Protein AF-A0AB39U7H3-F1 (afdb_monomer_lite)

Foldseek 3Di:
DDDDDQDPLNVLCVVQVHDSVLVVLLCVVVNDDHSVVLVVVVVPDPDPGSHRVSVVVNDDPVPDPDDPPPPPVPDDDD

Sequence (78 aa):
MTKRRITQVALKARILKVDAELLIAAEGVFGARSAEDWTEAWGATTYPTMTAYLEAALMPPSGVIGMHENNNKEKGNE

Organism: NCBI:txid3059038

Radius of gyration: 18.02 Å; chains: 1; bounding box: 39×61×22 Å

Structure (mmCIF, N/CA/C/O backbone):
data_AF-A0AB39U7H3-F1
#
_entry.id   AF-A0AB39U7H3-F1
#
loop_
_atom_site.group_PDB
_atom_site.id
_atom_site.type_symbol
_atom_site.label_atom_id
_atom_site.label_alt_id
_atom_site.label_comp_id
_atom_site.label_asym_id
_atom_site.label_entity_id
_atom_site.label_seq_id
_atom_site.pdbx_PDB_ins_code
_atom_site.Cartn_x
_atom_site.Cartn_y
_atom_site.Cartn_z
_atom_site.occupancy
_atom_site.B_iso_or_equiv
_atom_site.auth_seq_id
_atom_site.auth_comp_id
_atom_site.auth_asym_id
_atom_site.auth_atom_id
_atom_site.pdbx_PDB_model_num
ATOM 1 N N . MET A 1 1 ? -28.880 10.443 3.928 1.00 44.69 1 MET A N 1
ATOM 2 C CA . MET A 1 1 ? -27.521 10.223 3.377 1.00 44.69 1 MET A CA 1
ATOM 3 C C . MET A 1 1 ? -26.567 9.916 4.520 1.00 44.69 1 MET A C 1
ATOM 5 O O . MET A 1 1 ? -26.250 10.810 5.294 1.00 44.69 1 MET A O 1
ATOM 9 N N . THR A 1 2 ? -26.140 8.664 4.669 1.00 51.56 2 THR A N 1
ATOM 10 C CA . THR A 1 2 ? -25.190 8.270 5.718 1.00 51.56 2 THR A CA 1
ATOM 11 C C . THR A 1 2 ? -23.785 8.695 5.296 1.00 51.56 2 THR A C 1
ATOM 13 O O . THR A 1 2 ? -23.201 8.100 4.393 1.00 51.56 2 THR A O 1
ATOM 16 N N . LYS A 1 3 ? -23.239 9.750 5.911 1.00 57.97 3 LYS A N 1
ATOM 17 C CA . LYS A 1 3 ? -21.835 10.136 5.712 1.00 57.97 3 LYS A CA 1
ATOM 18 C C . LYS A 1 3 ? -20.953 9.095 6.407 1.00 57.97 3 LYS A C 1
ATOM 20 O O . LYS A 1 3 ? -20.801 9.131 7.625 1.00 57.97 3 LYS A O 1
ATOM 25 N N . ARG A 1 4 ? -20.388 8.146 5.655 1.00 65.69 4 ARG A N 1
ATOM 26 C CA . ARG A 1 4 ? -19.323 7.271 6.172 1.00 65.69 4 ARG A CA 1
ATOM 27 C C . ARG A 1 4 ? -18.075 8.126 6.396 1.00 65.69 4 ARG A C 1
ATOM 29 O O . ARG A 1 4 ? -17.618 8.783 5.464 1.00 65.69 4 ARG A O 1
ATOM 36 N N . ARG A 1 5 ? -17.521 8.121 7.613 1.00 70.12 5 ARG A N 1
ATOM 37 C CA . ARG A 1 5 ? -16.166 8.646 7.840 1.00 70.12 5 ARG A CA 1
ATOM 38 C C . ARG A 1 5 ? -15.195 7.740 7.095 1.00 70.12 5 ARG A C 1
ATOM 40 O O . ARG A 1 5 ? -15.173 6.539 7.344 1.00 70.12 5 ARG A O 1
ATOM 47 N N . ILE A 1 6 ? -14.429 8.313 6.176 1.00 77.19 6 ILE A N 1
ATOM 48 C CA . ILE A 1 6 ? -13.348 7.601 5.500 1.00 77.19 6 ILE A CA 1
ATOM 49 C C . ILE A 1 6 ? -12.078 7.851 6.310 1.00 77.19 6 ILE A C 1
ATOM 51 O O . ILE A 1 6 ? -11.760 8.997 6.621 1.00 77.19 6 ILE A O 1
ATOM 55 N N . THR A 1 7 ? -11.391 6.780 6.699 1.00 87.31 7 THR A N 1
ATOM 56 C CA . THR A 1 7 ? -10.108 6.869 7.406 1.00 87.31 7 THR A CA 1
ATOM 57 C C . THR A 1 7 ? -8.974 7.116 6.411 1.00 87.31 7 THR A C 1
ATOM 59 O O . THR A 1 7 ? -9.089 6.785 5.229 1.00 87.31 7 THR A O 1
ATOM 62 N N . GLN A 1 8 ? -7.856 7.674 6.880 1.00 88.56 8 GLN A N 1
ATOM 63 C CA . GLN A 1 8 ? -6.667 7.902 6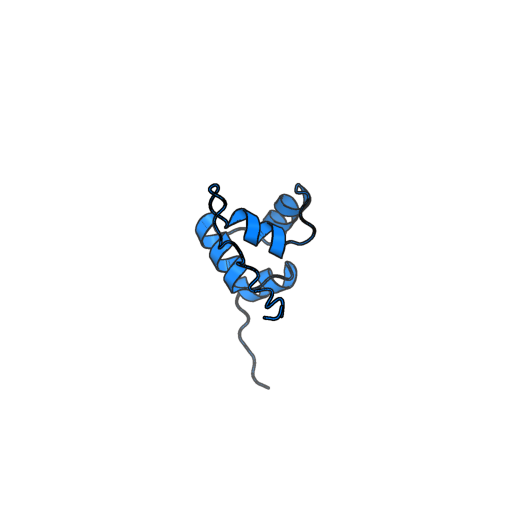.050 1.00 88.56 8 GLN A CA 1
ATOM 64 C C . GLN A 1 8 ? -6.157 6.601 5.406 1.00 88.56 8 GLN A C 1
ATOM 66 O O . GLN A 1 8 ? -5.849 6.586 4.217 1.00 88.56 8 GLN A O 1
ATOM 71 N N . VAL A 1 9 ? -6.180 5.492 6.154 1.00 88.88 9 VAL A N 1
ATOM 72 C CA . VAL A 1 9 ? -5.888 4.143 5.642 1.00 88.88 9 VAL A CA 1
ATOM 73 C C . VAL A 1 9 ? -6.828 3.744 4.505 1.00 88.88 9 VAL A C 1
ATOM 75 O O . VAL A 1 9 ? -6.361 3.278 3.473 1.00 88.88 9 VAL A O 1
ATOM 78 N N . ALA A 1 10 ? -8.140 3.961 4.639 1.00 90.56 10 ALA A N 1
ATOM 79 C CA . ALA A 1 10 ? -9.098 3.569 3.605 1.00 90.56 10 ALA A CA 1
ATOM 80 C C . ALA A 1 10 ? -8.932 4.389 2.312 1.00 90.56 10 ALA A C 1
ATOM 82 O O . ALA A 1 10 ? -9.082 3.859 1.211 1.00 90.56 10 ALA A O 1
ATOM 83 N N . LEU A 1 11 ? -8.593 5.677 2.432 1.00 93.12 11 LEU A N 1
ATOM 84 C CA . LEU A 1 11 ? -8.236 6.526 1.289 1.00 93.12 11 LEU A CA 1
ATOM 85 C C . LEU A 1 11 ? -6.975 6.020 0.594 1.00 93.12 11 LEU A C 1
ATOM 87 O O . LEU A 1 11 ? -6.962 5.864 -0.626 1.00 93.12 11 LEU A O 1
ATOM 91 N N . LYS A 1 12 ? -5.939 5.727 1.375 1.00 93.88 12 LYS A N 1
ATOM 92 C CA . LYS A 1 12 ? -4.659 5.250 0.865 1.00 93.88 12 LYS A CA 1
ATOM 93 C C . LYS A 1 12 ? -4.780 3.884 0.186 1.00 93.88 12 LYS A C 1
ATOM 95 O O . LYS A 1 12 ? -4.309 3.722 -0.935 1.00 93.88 12 LYS A O 1
ATOM 100 N N . ALA A 1 13 ? -5.484 2.945 0.811 1.00 93.56 13 ALA A N 1
ATOM 101 C CA . ALA A 1 13 ? -5.774 1.629 0.251 1.00 93.56 13 ALA A CA 1
ATOM 102 C C . ALA A 1 13 ? -6.488 1.742 -1.105 1.00 93.56 13 ALA A C 1
ATOM 104 O O . ALA A 1 13 ? -6.112 1.087 -2.074 1.00 93.56 13 ALA A O 1
ATOM 105 N N . ARG A 1 14 ? -7.447 2.672 -1.220 1.00 93.81 14 ARG A N 1
ATOM 106 C CA . ARG A 1 14 ? -8.141 2.949 -2.483 1.00 93.81 1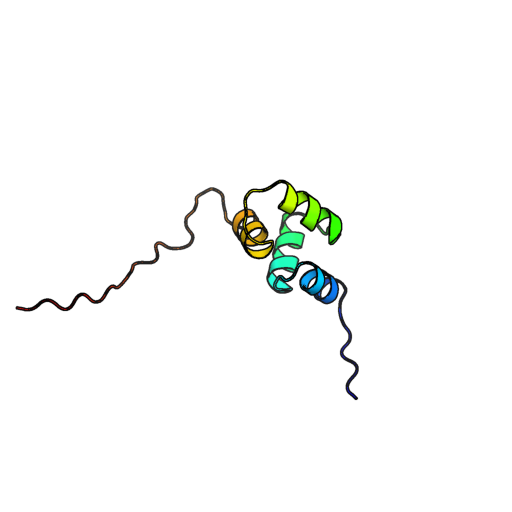4 ARG A CA 1
ATOM 107 C C . ARG A 1 14 ? -7.222 3.521 -3.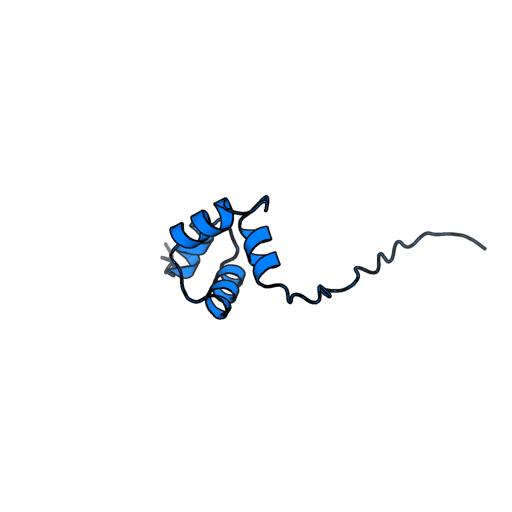566 1.00 93.81 14 ARG A C 1
ATOM 109 O O . ARG A 1 14 ? -7.370 3.131 -4.721 1.00 93.81 14 ARG A O 1
ATOM 116 N N . ILE A 1 15 ? -6.310 4.434 -3.220 1.00 94.50 15 ILE A N 1
ATOM 117 C CA . ILE A 1 15 ? -5.320 4.995 -4.163 1.00 94.50 15 ILE A CA 1
ATOM 118 C C . ILE A 1 15 ? -4.425 3.879 -4.707 1.00 94.50 15 ILE A C 1
ATOM 120 O O . ILE A 1 15 ? -4.227 3.773 -5.914 1.00 94.50 15 ILE A O 1
ATOM 124 N N . LEU A 1 16 ? -3.952 3.016 -3.809 1.00 94.25 16 LEU A N 1
ATOM 125 C CA . LEU A 1 16 ? -3.070 1.892 -4.117 1.00 94.25 16 LEU A CA 1
ATOM 126 C C . LEU A 1 16 ? -3.801 0.692 -4.745 1.00 94.25 16 LEU A C 1
ATOM 128 O O . LEU A 1 16 ? -3.148 -0.238 -5.207 1.00 94.25 16 LEU A O 1
ATOM 132 N N . LYS A 1 17 ? -5.142 0.720 -4.786 1.00 95.25 17 LYS A N 1
ATOM 133 C CA . LYS A 1 17 ? -6.015 -0.387 -5.217 1.00 95.25 17 LYS A CA 1
ATOM 134 C C . LYS A 1 17 ? -5.725 -1.701 -4.475 1.00 95.25 17 LYS A C 1
ATOM 136 O O . LYS A 1 17 ? -5.713 -2.764 -5.087 1.00 95.25 17 LYS A O 1
ATOM 141 N N . VAL A 1 18 ? -5.517 -1.611 -3.163 1.00 94.25 18 VAL A N 1
ATOM 142 C CA . VAL A 1 18 ? -5.281 -2.755 -2.268 1.00 94.25 18 VAL A CA 1
ATOM 143 C C . VAL A 1 18 ? -6.317 -2.798 -1.150 1.00 94.25 18 VAL A C 1
ATOM 145 O O . VAL A 1 18 ? -6.989 -1.800 -0.871 1.00 94.25 18 VAL A O 1
ATOM 148 N N . ASP A 1 19 ? -6.414 -3.937 -0.473 1.00 93.50 19 ASP A N 1
ATOM 149 C CA . ASP A 1 19 ? -7.203 -4.067 0.745 1.00 93.50 19 ASP A CA 1
ATOM 150 C C . ASP A 1 19 ? -6.625 -3.224 1.886 1.00 93.50 19 ASP A C 1
ATOM 152 O O . ASP A 1 19 ? -5.415 -3.163 2.115 1.00 93.50 19 ASP A O 1
ATOM 156 N N . ALA A 1 20 ? -7.512 -2.566 2.635 1.00 92.56 20 ALA A N 1
ATOM 157 C CA . ALA A 1 20 ? -7.110 -1.715 3.751 1.00 92.56 20 ALA A CA 1
ATOM 158 C C . ALA A 1 20 ? -6.419 -2.511 4.866 1.00 92.56 20 ALA A C 1
ATOM 160 O O . ALA A 1 20 ? -5.495 -1.999 5.487 1.00 92.56 20 ALA A O 1
ATOM 161 N N . GLU A 1 21 ? -6.832 -3.758 5.094 1.00 92.31 21 GLU A N 1
ATOM 162 C CA . GLU A 1 21 ? -6.209 -4.644 6.082 1.00 92.31 21 GLU A CA 1
ATOM 163 C C . GLU A 1 21 ? -4.792 -5.048 5.672 1.00 92.31 21 GLU A C 1
ATOM 165 O O . GLU A 1 21 ? -3.880 -4.996 6.496 1.00 92.31 21 GLU A O 1
ATOM 170 N N . LEU A 1 22 ? -4.582 -5.352 4.387 1.00 91.38 22 LEU A N 1
ATOM 171 C CA . LEU A 1 22 ? -3.256 -5.638 3.842 1.00 91.38 22 LEU A CA 1
ATOM 172 C C . LEU A 1 22 ? -2.327 -4.429 3.998 1.00 91.38 22 LEU A C 1
ATOM 174 O O . LEU A 1 22 ? -1.179 -4.569 4.417 1.00 91.38 22 LEU A O 1
ATOM 178 N N . LEU A 1 23 ? -2.841 -3.228 3.721 1.00 93.19 23 LEU A N 1
ATOM 179 C CA . LEU A 1 23 ? -2.089 -1.993 3.914 1.00 93.19 23 LEU A CA 1
ATOM 180 C C . LEU A 1 23 ? -1.749 -1.747 5.392 1.00 93.19 23 LEU A C 1
ATOM 182 O O . LEU A 1 23 ? -0.620 -1.369 5.687 1.00 93.19 23 LEU A O 1
ATOM 186 N N . ILE A 1 24 ? -2.684 -1.983 6.319 1.00 92.56 24 ILE A N 1
ATOM 187 C CA . ILE A 1 24 ? -2.425 -1.874 7.766 1.00 92.56 24 ILE A CA 1
ATOM 188 C C . ILE A 1 24 ? -1.329 -2.856 8.190 1.00 92.56 24 ILE A C 1
ATOM 190 O O . ILE A 1 24 ? -0.424 -2.472 8.928 1.00 92.56 24 ILE A O 1
ATOM 194 N N . ALA A 1 25 ? -1.386 -4.106 7.723 1.00 91.56 25 ALA A N 1
ATOM 195 C CA . ALA A 1 25 ? -0.373 -5.112 8.034 1.00 91.56 25 ALA A CA 1
ATOM 196 C C . ALA A 1 25 ? 1.009 -4.692 7.511 1.00 91.56 25 ALA A C 1
ATOM 198 O O . ALA A 1 25 ? 1.988 -4.719 8.258 1.00 91.56 25 ALA A O 1
ATOM 199 N N . ALA A 1 26 ? 1.076 -4.224 6.262 1.00 89.88 26 ALA A N 1
ATOM 200 C CA . ALA A 1 26 ? 2.299 -3.698 5.667 1.00 89.88 26 ALA A CA 1
ATOM 201 C C . ALA A 1 26 ? 2.858 -2.508 6.459 1.00 89.88 26 ALA A C 1
ATOM 203 O O . ALA A 1 26 ? 4.047 -2.479 6.763 1.00 89.88 26 ALA A O 1
ATOM 204 N N . GLU A 1 27 ? 2.020 -1.553 6.860 1.00 90.44 27 GLU A N 1
ATOM 205 C CA . GLU A 1 27 ? 2.461 -0.423 7.688 1.00 90.44 27 GLU A CA 1
ATOM 206 C C . GLU A 1 27 ? 2.860 -0.835 9.112 1.00 90.44 27 GLU A C 1
ATOM 208 O O . GLU A 1 27 ? 3.716 -0.192 9.717 1.00 90.44 27 GLU A O 1
ATOM 213 N N . GLY A 1 28 ? 2.301 -1.926 9.639 1.00 90.19 28 GLY A N 1
ATOM 214 C CA . GLY A 1 28 ? 2.732 -2.522 10.903 1.00 90.19 28 GLY A CA 1
ATOM 215 C C . GLY A 1 28 ? 4.142 -3.117 10.840 1.00 90.19 28 GLY A C 1
ATOM 216 O O . GLY A 1 28 ? 4.873 -3.047 11.826 1.00 90.19 28 GLY A O 1
ATOM 217 N N . VAL A 1 29 ? 4.542 -3.664 9.686 1.00 86.88 29 VAL A N 1
ATOM 218 C CA . VAL A 1 29 ? 5.871 -4.268 9.473 1.00 86.88 29 VAL A CA 1
ATOM 219 C C . VAL A 1 29 ? 6.907 -3.234 9.027 1.00 86.88 29 VAL A C 1
ATOM 221 O O . VAL A 1 29 ? 8.021 -3.201 9.546 1.00 86.88 29 VAL A O 1
ATOM 224 N N . PHE A 1 30 ? 6.549 -2.378 8.071 1.00 85.75 30 PHE A N 1
ATOM 225 C CA . PHE A 1 30 ? 7.472 -1.463 7.390 1.00 85.75 30 PHE A CA 1
ATOM 226 C C . PHE A 1 30 ? 7.390 -0.011 7.880 1.00 85.75 30 PHE A C 1
ATOM 228 O O . PHE A 1 30 ? 8.103 0.853 7.356 1.00 85.75 30 PHE A O 1
ATOM 235 N N . GLY A 1 31 ? 6.530 0.258 8.866 1.00 88.19 31 GLY A N 1
ATOM 236 C CA . GLY A 1 31 ? 6.181 1.600 9.322 1.00 88.19 31 GLY A CA 1
ATOM 237 C C . GLY A 1 31 ? 5.139 2.274 8.426 1.00 88.19 31 GLY A C 1
ATOM 238 O O . GLY A 1 31 ? 4.937 1.903 7.268 1.00 88.19 31 GLY A O 1
ATOM 239 N N . ALA A 1 32 ? 4.475 3.296 8.966 1.00 88.75 32 ALA A N 1
ATOM 240 C CA . ALA A 1 32 ? 3.555 4.119 8.191 1.00 88.75 32 ALA A CA 1
ATOM 241 C C . ALA A 1 32 ? 4.306 4.841 7.063 1.00 88.75 32 ALA A C 1
ATOM 243 O O . ALA A 1 32 ? 5.373 5.418 7.281 1.00 88.75 32 ALA A O 1
ATOM 244 N N . ARG A 1 33 ? 3.734 4.825 5.858 1.00 89.12 33 ARG A N 1
ATOM 245 C CA . ARG A 1 33 ? 4.319 5.459 4.661 1.00 89.12 33 ARG A CA 1
ATOM 246 C C . ARG A 1 33 ? 3.304 6.379 3.987 1.00 89.12 33 ARG A C 1
ATOM 248 O O . ARG A 1 33 ? 2.129 6.379 4.358 1.00 89.12 33 ARG A O 1
ATOM 255 N N . SER A 1 34 ? 3.679 7.142 2.971 1.00 92.81 34 SER A N 1
ATOM 256 C CA . SER A 1 34 ? 2.697 7.771 2.073 1.00 92.81 34 SER A CA 1
ATOM 257 C C . SER A 1 34 ? 2.210 6.775 1.003 1.00 92.81 34 SER A C 1
ATOM 259 O O . SER A 1 34 ? 2.644 5.622 0.958 1.00 92.81 34 SER A O 1
ATOM 261 N N . ALA A 1 35 ? 1.230 7.163 0.180 1.00 91.56 35 ALA A N 1
ATOM 262 C CA . ALA A 1 35 ? 0.845 6.368 -0.994 1.00 91.56 35 ALA A CA 1
ATOM 263 C C . ALA A 1 35 ? 1.925 6.424 -2.091 1.00 91.56 35 ALA A C 1
ATOM 265 O O . ALA A 1 35 ? 2.139 5.444 -2.804 1.00 91.56 35 ALA A O 1
ATOM 266 N N . GLU A 1 36 ? 2.612 7.560 -2.203 1.00 94.19 36 GLU A N 1
ATOM 267 C CA . GLU A 1 36 ? 3.689 7.788 -3.168 1.00 94.19 36 GLU A CA 1
ATOM 268 C C . GLU A 1 36 ? 4.884 6.886 -2.861 1.00 94.19 36 GLU A C 1
ATOM 270 O O . GLU A 1 36 ? 5.332 6.178 -3.756 1.00 94.19 36 GLU A O 1
ATOM 275 N N . ASP A 1 37 ? 5.290 6.783 -1.590 1.00 92.88 37 ASP A N 1
ATOM 276 C CA . ASP A 1 37 ? 6.387 5.897 -1.163 1.00 92.88 37 ASP A CA 1
ATOM 277 C C . ASP A 1 37 ? 6.125 4.429 -1.526 1.00 92.88 37 ASP A C 1
ATOM 279 O O . ASP A 1 37 ? 7.022 3.712 -1.962 1.00 92.88 37 ASP A O 1
ATOM 283 N N . TRP A 1 38 ? 4.885 3.953 -1.348 1.00 92.19 38 TRP A N 1
ATOM 284 C CA . TRP A 1 38 ? 4.523 2.593 -1.752 1.00 92.19 38 TRP A CA 1
ATOM 285 C C . TRP A 1 38 ? 4.571 2.423 -3.264 1.00 92.19 38 TRP A C 1
ATOM 287 O O . TRP A 1 38 ? 5.021 1.389 -3.745 1.00 92.19 38 TRP A O 1
ATOM 297 N N . THR A 1 39 ? 4.105 3.426 -4.007 1.00 92.31 39 THR A N 1
ATOM 298 C CA . THR A 1 39 ? 4.083 3.393 -5.473 1.00 92.31 39 THR A CA 1
ATOM 299 C C . THR A 1 39 ? 5.491 3.413 -6.048 1.00 92.31 39 THR A C 1
ATOM 301 O O . THR A 1 39 ? 5.768 2.654 -6.970 1.00 92.31 39 THR A O 1
ATOM 304 N N . GLU A 1 40 ? 6.388 4.221 -5.485 1.00 93.44 40 GLU A N 1
ATOM 305 C CA . GLU A 1 40 ? 7.802 4.251 -5.857 1.00 93.44 40 GLU A CA 1
ATOM 306 C C . GLU A 1 40 ? 8.480 2.912 -5.547 1.00 93.44 40 GLU A C 1
ATOM 308 O O . GLU A 1 40 ? 9.092 2.310 -6.430 1.00 93.44 40 GLU A O 1
ATOM 313 N N . ALA A 1 41 ? 8.302 2.399 -4.324 1.00 87.75 41 ALA A N 1
ATOM 314 C CA . ALA A 1 41 ? 8.886 1.125 -3.916 1.00 87.75 41 ALA A CA 1
ATOM 315 C C . ALA A 1 41 ? 8.384 -0.040 -4.782 1.00 87.75 41 ALA A C 1
ATOM 317 O O . ALA A 1 41 ? 9.185 -0.864 -5.217 1.00 87.75 41 ALA A O 1
ATOM 318 N N . TRP A 1 42 ? 7.082 -0.083 -5.081 1.00 87.69 42 TRP A N 1
ATOM 319 C CA . TRP A 1 42 ? 6.502 -1.060 -6.001 1.00 87.69 42 TRP A CA 1
ATOM 320 C C . TRP A 1 42 ? 7.005 -0.875 -7.438 1.00 87.69 42 TRP A C 1
ATOM 322 O O . TRP A 1 42 ? 7.336 -1.866 -8.087 1.00 87.69 42 TRP A O 1
ATOM 332 N N . GLY A 1 43 ? 7.116 0.365 -7.926 1.00 88.12 43 GLY A N 1
ATOM 333 C CA . GLY A 1 43 ? 7.606 0.688 -9.270 1.00 88.12 43 GLY A CA 1
ATOM 334 C C . GLY A 1 43 ? 9.060 0.273 -9.520 1.00 88.12 43 GLY A C 1
ATOM 335 O O . GLY A 1 43 ? 9.454 0.086 -10.668 1.00 88.12 43 GLY A O 1
ATOM 336 N N . ALA A 1 44 ? 9.838 0.069 -8.456 1.00 89.25 44 ALA A N 1
ATOM 337 C CA . ALA A 1 44 ? 11.180 -0.506 -8.508 1.00 89.25 44 ALA A CA 1
ATOM 338 C C . ALA A 1 44 ? 11.199 -2.051 -8.522 1.00 89.25 44 ALA A C 1
ATOM 340 O O . ALA A 1 44 ? 12.271 -2.655 -8.586 1.00 89.25 44 ALA A O 1
ATOM 341 N N . THR A 1 45 ? 10.037 -2.708 -8.447 1.00 88.06 45 THR A N 1
ATOM 342 C CA . THR A 1 45 ? 9.909 -4.174 -8.438 1.00 88.06 45 THR A CA 1
ATOM 343 C C . THR A 1 45 ? 9.333 -4.725 -9.742 1.00 88.06 45 THR A C 1
ATOM 345 O O . THR A 1 45 ? 8.818 -3.994 -10.581 1.00 88.06 45 THR A O 1
ATOM 348 N N . THR A 1 46 ? 9.384 -6.048 -9.903 1.00 89.12 46 THR A N 1
ATOM 349 C CA . THR A 1 46 ? 8.801 -6.769 -11.047 1.00 89.12 46 THR A CA 1
ATOM 350 C C . THR A 1 46 ? 7.373 -7.266 -10.795 1.00 89.12 46 THR A C 1
ATOM 352 O O . THR A 1 46 ? 6.813 -7.966 -11.640 1.00 89.12 46 THR A O 1
ATOM 355 N N . TYR A 1 47 ? 6.770 -6.946 -9.643 1.00 85.88 47 TYR A N 1
ATOM 356 C CA . TYR A 1 47 ? 5.444 -7.452 -9.298 1.00 85.88 47 TYR A CA 1
ATOM 357 C C . TYR A 1 47 ? 4.354 -6.811 -10.163 1.00 85.88 47 TYR A C 1
ATOM 359 O O . TYR A 1 47 ? 4.330 -5.590 -10.325 1.00 85.88 47 TYR A O 1
ATOM 367 N N . PRO A 1 48 ? 3.384 -7.600 -10.655 1.00 88.62 48 PRO A N 1
ATOM 368 C CA . PRO A 1 48 ? 2.36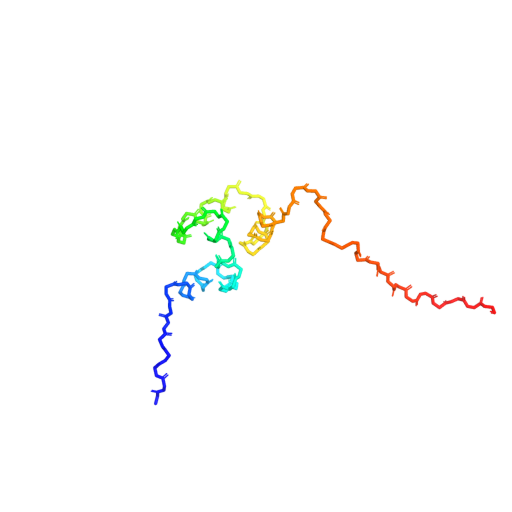2 -7.107 -11.575 1.00 88.62 48 PRO A CA 1
ATOM 369 C C . PRO A 1 48 ? 1.348 -6.163 -10.912 1.00 88.62 48 PRO A C 1
ATOM 371 O O . PRO A 1 48 ? 0.671 -5.408 -11.606 1.00 88.62 48 PRO A O 1
ATOM 374 N N . THR A 1 49 ? 1.207 -6.209 -9.582 1.00 92.38 49 THR A N 1
ATOM 375 C CA . THR A 1 49 ? 0.283 -5.359 -8.819 1.00 92.38 49 THR A CA 1
ATOM 376 C C . THR A 1 49 ? 0.873 -4.974 -7.465 1.00 92.38 49 THR A C 1
ATOM 378 O O . THR A 1 49 ? 1.707 -5.697 -6.916 1.00 92.38 49 THR A O 1
ATOM 381 N N . MET A 1 50 ? 0.382 -3.867 -6.899 1.00 92.19 50 MET A N 1
ATOM 382 C CA . MET A 1 50 ? 0.710 -3.453 -5.532 1.00 92.19 50 MET A CA 1
ATOM 383 C C . MET A 1 50 ? 0.324 -4.524 -4.505 1.00 92.19 50 MET A C 1
ATOM 385 O O . MET A 1 50 ? 1.080 -4.765 -3.573 1.00 92.19 50 MET A O 1
ATOM 389 N N . THR A 1 51 ? -0.817 -5.199 -4.687 1.00 92.12 51 THR A N 1
ATOM 390 C CA . THR A 1 51 ? -1.242 -6.304 -3.815 1.00 92.12 51 THR A CA 1
ATOM 391 C C . THR A 1 51 ? -0.191 -7.408 -3.788 1.00 92.12 51 THR A C 1
ATOM 393 O O . THR A 1 51 ? 0.299 -7.731 -2.715 1.00 92.12 51 THR A O 1
ATOM 396 N N . ALA A 1 52 ? 0.240 -7.895 -4.958 1.00 90.00 52 ALA A N 1
ATOM 397 C CA . ALA A 1 52 ? 1.249 -8.953 -5.047 1.00 90.00 52 ALA A CA 1
ATOM 398 C C . ALA A 1 52 ? 2.588 -8.534 -4.420 1.00 90.00 52 ALA A C 1
ATOM 400 O O . ALA A 1 52 ? 3.254 -9.339 -3.774 1.00 90.00 52 ALA A O 1
ATOM 401 N N . TYR A 1 53 ? 2.967 -7.264 -4.581 1.00 91.94 53 TYR A N 1
ATOM 402 C CA . TYR A 1 53 ? 4.152 -6.710 -3.936 1.00 91.94 53 TYR A CA 1
ATOM 403 C C . TYR A 1 53 ? 4.034 -6.694 -2.406 1.00 91.94 53 TYR A C 1
ATOM 405 O O . TYR A 1 53 ? 4.945 -7.163 -1.727 1.00 91.94 53 TYR A O 1
ATOM 413 N N . LEU A 1 54 ? 2.923 -6.189 -1.858 1.00 90.38 54 LEU A N 1
ATOM 414 C CA . LEU A 1 54 ? 2.706 -6.126 -0.410 1.00 90.38 54 LEU A CA 1
ATOM 415 C C . LEU A 1 54 ? 2.571 -7.518 0.209 1.00 90.38 54 LEU A C 1
ATOM 417 O O . LEU A 1 54 ? 3.148 -7.766 1.263 1.00 90.38 54 LEU A O 1
ATOM 421 N N . GLU A 1 55 ? 1.851 -8.428 -0.445 1.00 90.00 55 GLU A N 1
ATOM 422 C CA . GLU A 1 55 ? 1.736 -9.821 -0.012 1.00 90.00 55 GLU A CA 1
ATOM 423 C C . GLU A 1 55 ? 3.113 -10.473 0.054 1.00 90.00 55 GLU A C 1
ATOM 425 O O . GLU A 1 55 ? 3.493 -10.972 1.110 1.00 90.00 55 GLU A O 1
ATOM 430 N N . ALA A 1 56 ? 3.902 -10.393 -1.021 1.00 86.00 56 ALA A N 1
ATOM 431 C CA . ALA A 1 56 ? 5.240 -10.975 -1.051 1.00 86.00 56 ALA A CA 1
ATOM 432 C C . ALA A 1 56 ? 6.194 -10.329 -0.034 1.00 86.00 56 ALA A C 1
ATOM 434 O O . ALA A 1 56 ? 7.005 -11.026 0.570 1.00 86.00 56 ALA A O 1
ATOM 435 N N . ALA A 1 57 ? 6.084 -9.017 0.194 1.00 84.00 57 ALA A N 1
ATOM 436 C CA . ALA A 1 57 ? 6.865 -8.319 1.212 1.00 84.00 57 ALA A CA 1
ATOM 437 C C . ALA A 1 57 ? 6.501 -8.764 2.640 1.00 84.00 57 ALA A C 1
ATOM 439 O O . ALA A 1 57 ? 7.358 -8.769 3.521 1.00 84.00 57 ALA A O 1
ATOM 440 N N . LEU A 1 58 ? 5.243 -9.146 2.872 1.00 87.12 58 LEU A N 1
ATOM 441 C CA . LEU A 1 58 ? 4.754 -9.653 4.156 1.00 87.12 58 LEU A CA 1
ATOM 442 C C . LEU A 1 58 ? 5.026 -11.152 4.368 1.00 87.12 58 LEU A C 1
ATOM 444 O O . LEU A 1 58 ? 4.904 -11.633 5.497 1.00 87.12 58 LEU A O 1
ATOM 448 N N . MET A 1 59 ? 5.397 -11.899 3.324 1.00 82.06 59 MET A N 1
ATOM 449 C CA . MET A 1 59 ? 5.743 -13.315 3.453 1.00 82.06 59 MET A CA 1
ATOM 450 C C . MET A 1 59 ? 7.086 -13.496 4.183 1.00 82.06 59 MET A C 1
ATOM 452 O O . MET A 1 59 ? 8.063 -12.814 3.868 1.00 82.06 59 MET A O 1
ATOM 456 N N . PRO A 1 60 ? 7.197 -14.456 5.120 1.00 66.75 60 PRO A N 1
ATOM 457 C CA . PRO A 1 60 ? 8.481 -14.795 5.718 1.00 66.75 60 PRO A CA 1
ATOM 458 C C . PRO A 1 60 ? 9.435 -15.397 4.665 1.00 66.75 60 PRO A C 1
ATOM 460 O O . PRO A 1 60 ? 9.000 -16.165 3.801 1.00 66.75 60 PRO A O 1
ATOM 463 N N . PRO A 1 61 ? 10.753 -15.131 4.761 1.00 60.28 61 PRO A N 1
ATOM 464 C CA . PRO A 1 61 ? 11.750 -15.548 3.766 1.00 60.28 61 PRO A CA 1
ATOM 465 C C . PRO A 1 61 ? 11.891 -17.073 3.611 1.00 60.28 61 PRO A C 1
ATOM 467 O O . PRO A 1 61 ? 12.477 -17.540 2.641 1.00 60.28 61 PRO A O 1
ATOM 470 N N . SER A 1 62 ? 11.347 -17.863 4.539 1.00 56.16 62 SER A N 1
ATOM 471 C CA . SER A 1 62 ? 11.340 -19.328 4.498 1.00 56.16 62 SER A CA 1
ATOM 472 C C . SER A 1 62 ? 10.202 -19.940 3.666 1.00 56.16 62 SER A C 1
ATOM 474 O O . SER A 1 62 ? 10.112 -21.163 3.599 1.00 56.16 62 SER A O 1
ATOM 476 N N . GLY A 1 63 ? 9.363 -19.137 2.999 1.00 46.66 63 GLY A N 1
ATOM 477 C CA . GLY A 1 63 ? 8.586 -19.592 1.836 1.00 46.66 63 GLY A CA 1
ATOM 478 C C . GLY A 1 63 ? 7.541 -20.690 2.076 1.00 46.66 63 GLY A C 1
ATOM 479 O O . GLY A 1 63 ? 7.067 -21.280 1.110 1.00 46.66 63 GLY A O 1
ATOM 480 N N . VAL A 1 64 ? 7.143 -20.971 3.320 1.00 42.22 64 VAL A N 1
ATOM 481 C CA . VAL A 1 64 ? 6.029 -21.889 3.599 1.00 42.22 64 VAL A CA 1
ATOM 482 C C . VAL A 1 64 ? 4.788 -21.079 3.957 1.00 42.22 64 VAL A C 1
ATOM 484 O O . VAL A 1 64 ? 4.489 -20.845 5.125 1.00 42.22 64 VAL A O 1
ATOM 487 N N . ILE A 1 65 ? 4.041 -20.677 2.933 1.00 46.91 65 ILE A N 1
ATOM 488 C CA . ILE A 1 65 ? 2.593 -20.489 3.047 1.00 46.91 65 ILE A CA 1
ATOM 489 C C . ILE A 1 65 ? 2.001 -21.694 2.334 1.00 46.91 65 ILE A C 1
ATOM 491 O O . ILE A 1 65 ? 1.949 -21.685 1.116 1.00 46.91 65 ILE A O 1
ATOM 495 N N . GLY A 1 66 ? 1.700 -22.745 3.110 1.00 39.28 66 GLY A N 1
ATOM 496 C CA . GLY A 1 66 ? 1.007 -23.979 2.722 1.00 39.28 66 GLY A CA 1
ATOM 497 C C . GLY A 1 66 ? 1.289 -24.511 1.315 1.00 39.28 66 GLY A C 1
ATOM 498 O O . GLY A 1 66 ? 0.814 -23.952 0.333 1.00 39.28 66 GLY A O 1
ATOM 499 N N . MET A 1 67 ? 1.941 -25.675 1.209 1.00 37.50 67 MET A N 1
ATOM 500 C CA . MET A 1 67 ? 1.749 -26.513 0.024 1.00 37.50 67 MET A CA 1
ATOM 501 C C . MET A 1 67 ? 0.242 -26.599 -0.226 1.00 37.50 67 MET A C 1
ATOM 503 O O . MET A 1 67 ? -0.492 -27.138 0.603 1.00 37.50 67 MET A O 1
ATOM 507 N N . HIS A 1 68 ? -0.229 -26.009 -1.324 1.00 40.81 68 HIS A N 1
ATOM 508 C CA . HIS A 1 68 ? -1.556 -26.297 -1.824 1.00 40.81 68 HIS A CA 1
ATOM 509 C C . HIS A 1 68 ? -1.464 -27.755 -2.262 1.00 40.81 68 HIS A C 1
ATOM 511 O O . HIS A 1 68 ? -0.992 -28.067 -3.356 1.00 40.81 68 HIS A O 1
ATOM 517 N N . GLU A 1 69 ? -1.784 -28.661 -1.340 1.00 42.25 69 GLU A N 1
ATOM 518 C CA . GLU A 1 69 ? -2.026 -30.052 -1.656 1.00 42.25 69 GLU A CA 1
ATOM 519 C C . GLU A 1 69 ? -3.229 -30.002 -2.588 1.00 42.25 69 GLU A C 1
ATOM 521 O O . GLU A 1 69 ? -4.380 -29.857 -2.168 1.00 42.25 69 GLU A O 1
ATOM 526 N N . ASN A 1 70 ? -2.943 -29.977 -3.889 1.00 42.50 70 ASN A N 1
ATOM 527 C CA . ASN A 1 70 ? -3.939 -30.205 -4.903 1.00 42.50 70 ASN A CA 1
ATOM 528 C C . ASN A 1 70 ? -4.462 -31.606 -4.615 1.0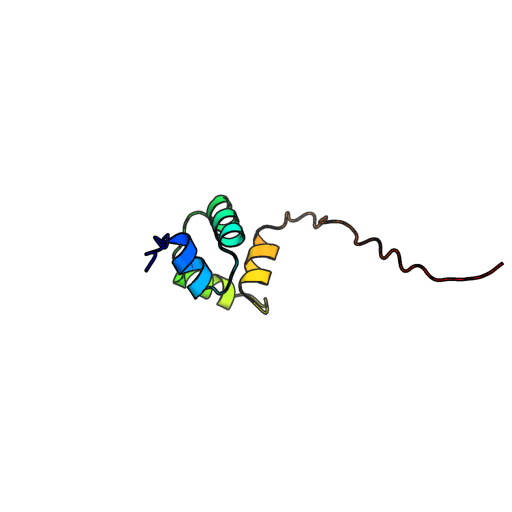0 42.50 70 ASN A C 1
ATOM 530 O O . ASN A 1 70 ? -3.934 -32.594 -5.116 1.00 42.50 70 ASN A O 1
ATOM 534 N N . ASN A 1 71 ? -5.525 -31.682 -3.818 1.00 43.06 71 ASN A N 1
ATOM 535 C CA . ASN A 1 71 ? -6.474 -32.775 -3.856 1.00 43.06 71 ASN A CA 1
ATOM 536 C C . ASN A 1 71 ? -7.164 -32.709 -5.227 1.00 43.06 71 ASN A C 1
ATOM 538 O O . ASN A 1 71 ? -8.362 -32.445 -5.340 1.00 43.06 71 ASN A O 1
ATOM 542 N N . ASN A 1 72 ? -6.378 -32.907 -6.292 1.00 42.12 72 ASN A N 1
ATOM 543 C CA . ASN A 1 72 ? -6.892 -33.315 -7.574 1.00 42.12 72 ASN A CA 1
ATOM 544 C C . ASN A 1 72 ? -7.397 -34.726 -7.326 1.00 42.12 72 ASN A C 1
ATOM 546 O O . ASN A 1 72 ? -6.641 -35.690 -7.231 1.00 42.12 72 ASN A O 1
ATOM 550 N N . LYS A 1 73 ? -8.700 -34.802 -7.085 1.00 50.47 73 LYS A N 1
ATOM 551 C CA . LYS A 1 73 ? -9.461 -36.030 -6.960 1.00 50.47 73 LYS A CA 1
ATOM 552 C C . LYS A 1 73 ? -9.461 -36.690 -8.340 1.00 50.47 73 LYS A C 1
ATOM 5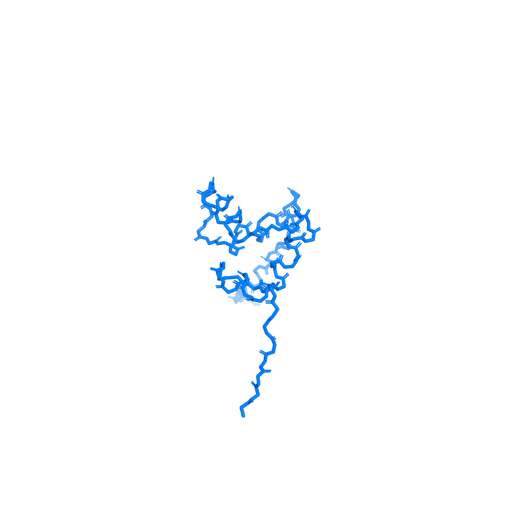54 O O . LYS A 1 73 ? -10.443 -36.608 -9.073 1.00 50.47 73 LYS A O 1
ATOM 559 N N . GLU A 1 74 ? -8.336 -37.287 -8.720 1.00 44.34 74 GLU A N 1
ATOM 560 C CA . GLU A 1 74 ? -8.247 -38.146 -9.889 1.00 44.34 74 GLU A CA 1
ATOM 561 C C . GLU A 1 74 ? -8.919 -39.471 -9.551 1.00 44.34 74 GLU A C 1
ATOM 563 O O . GLU A 1 74 ? -8.464 -40.299 -8.768 1.00 44.34 74 GLU A O 1
ATOM 568 N N . LYS A 1 75 ? -10.107 -39.593 -10.124 1.00 52.06 75 LYS A N 1
ATOM 569 C CA . LYS A 1 75 ? -10.917 -40.790 -10.221 1.00 52.06 75 LYS A CA 1
ATOM 570 C C . LYS A 1 75 ? -10.131 -41.835 -11.037 1.00 52.06 75 LYS A C 1
ATOM 572 O O . LYS A 1 75 ? -9.929 -41.634 -12.228 1.00 52.06 75 LYS A O 1
ATOM 577 N N . GLY A 1 76 ? -9.749 -42.945 -10.414 1.00 42.22 76 GLY A N 1
ATOM 578 C CA . GLY A 1 76 ? -9.226 -44.161 -11.058 1.00 42.22 76 GLY A CA 1
ATOM 579 C C . GLY A 1 76 ? -9.340 -45.306 -10.049 1.00 42.22 76 GLY A C 1
ATOM 580 O O . GLY A 1 76 ? -8.606 -45.319 -9.075 1.00 42.22 76 GLY A O 1
ATOM 581 N N . ASN A 1 77 ? -10.464 -46.021 -9.995 1.00 46.78 77 ASN A N 1
ATOM 582 C CA . ASN A 1 77 ? -10.773 -47.216 -10.784 1.00 46.78 77 ASN A CA 1
ATOM 583 C C . ASN A 1 77 ? -9.871 -48.406 -10.422 1.00 46.78 77 ASN A C 1
ATOM 585 O O . ASN A 1 77 ? -8.864 -48.605 -11.085 1.00 46.78 77 ASN A O 1
ATOM 589 N N . GLU A 1 78 ? -10.280 -49.163 -9.400 1.00 42.62 78 GLU A N 1
ATOM 590 C CA . GLU A 1 78 ? -10.412 -50.634 -9.382 1.00 42.62 78 GLU A CA 1
ATOM 591 C C . GLU A 1 78 ? -11.233 -51.067 -8.157 1.00 42.62 78 GLU A C 1
ATOM 593 O O . GLU A 1 78 ? -11.029 -50.479 -7.069 1.00 42.62 78 GLU A O 1
#

pLDDT: mean 77.54, std 19.91, range [37.5, 95.25]

Secondary structure (DSSP, 8-state):
---PPPPHHHHHHHHHTS-HHHHHHHHHHH----HHHHHHHHHTS--SSHHHHHHHHHS-TT--S-------------